Protein AF-A0A2V2UB34-F1 (afdb_monomer_lite)

pLDDT: mean 91.01, std 9.12, range [51.0, 98.31]

Foldseek 3Di:
DVVVVVVVVVVVVVVVVVVVVVVVVVVCVVCVVCVVVVVVCVVVVNDPVNVVVLQVQLVVQCVVVVHDSVVSSVVVVVVVVVVVVVVVVVVVVVVVVVVVVVVVVVVVVD

Radius of gyration: 30.09 Å; chains: 1; bounding box: 64×31×94 Å

Sequence (110 aa):
MAEFSNIKSLKRRAKALQENCEMLEERMSSDRQVVPLLQRIRAMGIGIDKLLPFSLAVNEKAKTCNLPISAAAYRVIEDIENYNRIGGLKKEICRLATEIYAINEMTSEK

Secondary structure (DSSP, 8-state):
-HHHHHHHHHHHHHHHHHHHHHHHHHHHHHHTTTHHHHHHHHHTT--HHHHHHHHHHHHHHHHHHT--HHHHHHHHHHHHHHHHHHHHHHHHHHHHHHHHHHHHHHHHT-

Structure (mmCIF, N/CA/C/O backbone):
data_AF-A0A2V2UB34-F1
#
_entry.id   AF-A0A2V2UB34-F1
#
loop_
_atom_site.group_PDB
_atom_site.id
_atom_site.type_symbol
_atom_site.label_atom_id
_atom_site.label_alt_id
_atom_site.label_comp_id
_atom_site.label_asym_id
_atom_site.label_entity_id
_atom_site.label_seq_id
_atom_site.pdbx_PDB_ins_code
_atom_site.Cartn_x
_atom_site.Cartn_y
_atom_site.Cartn_z
_atom_site.occupancy
_atom_site.B_iso_or_equiv
_atom_site.auth_seq_id
_atom_site.auth_comp_id
_atom_site.auth_asym_id
_atom_site.auth_atom_id
_atom_site.pdbx_PDB_model_num
ATOM 1 N N . MET A 1 1 ? 19.803 -1.198 -59.010 1.00 57.06 1 MET A N 1
ATOM 2 C CA . MET A 1 1 ? 19.629 0.018 -58.172 1.00 57.06 1 MET A CA 1
ATOM 3 C C . MET A 1 1 ? 18.562 -0.162 -57.082 1.00 57.06 1 MET A C 1
ATOM 5 O O . MET A 1 1 ? 18.858 0.140 -55.933 1.00 57.06 1 MET A O 1
ATOM 9 N N . ALA A 1 2 ? 17.367 -0.694 -57.386 1.00 61.62 2 ALA A N 1
ATOM 10 C CA . ALA A 1 2 ? 16.295 -0.896 -56.393 1.00 61.62 2 ALA A CA 1
ATOM 11 C C . ALA A 1 2 ? 16.632 -1.920 -55.280 1.00 61.62 2 ALA A C 1
ATOM 13 O O . ALA A 1 2 ? 16.382 -1.658 -54.106 1.00 61.62 2 ALA A O 1
ATOM 14 N N . GLU A 1 3 ? 17.282 -3.039 -55.616 1.00 63.81 3 GLU A N 1
ATOM 15 C CA . GLU A 1 3 ? 17.650 -4.083 -54.639 1.00 63.81 3 GLU A CA 1
ATOM 16 C C . GLU A 1 3 ? 18.674 -3.607 -53.596 1.00 63.81 3 GLU A C 1
ATOM 18 O O . GLU A 1 3 ? 18.527 -3.872 -52.404 1.00 63.81 3 GLU A O 1
ATOM 23 N N . PHE A 1 4 ? 19.664 -2.809 -54.008 1.00 64.31 4 PHE A N 1
ATOM 24 C CA . PHE A 1 4 ? 20.645 -2.206 -53.095 1.00 64.31 4 PHE A CA 1
ATOM 25 C C . PHE A 1 4 ? 20.009 -1.203 -52.118 1.00 64.31 4 PHE A C 1
ATOM 27 O O . PHE A 1 4 ? 20.427 -1.113 -50.960 1.00 64.31 4 PHE A O 1
ATOM 34 N N . SER A 1 5 ? 18.976 -0.473 -52.556 1.00 70.94 5 SER A N 1
ATOM 35 C CA . SER A 1 5 ? 18.195 0.418 -51.687 1.00 70.94 5 SER A CA 1
ATOM 36 C C . SER A 1 5 ? 17.422 -0.376 -50.626 1.00 70.94 5 SER A C 1
ATOM 38 O O . SER A 1 5 ? 17.470 -0.047 -49.436 1.00 70.94 5 SER A O 1
ATOM 40 N N . ASN A 1 6 ? 16.809 -1.496 -51.028 1.00 79.06 6 ASN A N 1
ATOM 41 C CA . ASN A 1 6 ? 16.105 -2.402 -50.120 1.00 79.06 6 ASN A CA 1
ATOM 42 C C . ASN A 1 6 ? 17.047 -3.015 -49.076 1.00 79.06 6 ASN A C 1
ATOM 44 O O . ASN A 1 6 ? 16.740 -2.964 -47.884 1.00 79.06 6 ASN A O 1
ATOM 48 N N . ILE A 1 7 ? 18.230 -3.486 -49.478 1.00 86.44 7 ILE A N 1
ATOM 49 C CA . ILE A 1 7 ? 19.240 -4.040 -48.559 1.00 86.44 7 ILE A CA 1
ATOM 50 C C . ILE A 1 7 ? 19.697 -2.993 -47.530 1.00 86.44 7 ILE A C 1
ATOM 52 O O . ILE A 1 7 ? 19.795 -3.282 -46.335 1.00 86.44 7 ILE A O 1
ATOM 56 N N . LYS A 1 8 ? 19.929 -1.744 -47.956 1.00 85.06 8 LYS A N 1
ATOM 57 C CA . LYS A 1 8 ? 20.327 -0.655 -47.049 1.00 85.06 8 LYS A CA 1
ATOM 58 C C . LYS A 1 8 ? 19.218 -0.305 -46.052 1.00 85.06 8 LYS A C 1
ATOM 60 O O . LYS A 1 8 ? 19.508 -0.049 -44.882 1.00 85.06 8 LYS A O 1
ATOM 65 N N . SER A 1 9 ? 17.960 -0.316 -46.494 1.00 87.69 9 SER A N 1
ATOM 66 C CA . SER A 1 9 ? 16.800 -0.078 -45.626 1.00 87.69 9 SER A CA 1
ATOM 67 C C . SER A 1 9 ? 16.608 -1.196 -44.592 1.00 87.69 9 SER A C 1
ATOM 69 O O . SER A 1 9 ? 16.393 -0.912 -43.413 1.00 87.69 9 SER A O 1
ATOM 71 N N . LEU A 1 10 ? 16.794 -2.457 -44.998 1.00 89.81 10 LEU A N 1
ATOM 72 C CA . LEU A 1 10 ? 16.739 -3.625 -44.120 1.00 89.81 10 LEU A CA 1
ATOM 73 C C . LEU A 1 10 ? 17.837 -3.577 -43.060 1.00 89.81 10 LEU A C 1
ATOM 75 O O . LEU A 1 10 ? 17.556 -3.769 -41.881 1.00 89.81 10 LEU A O 1
ATOM 79 N N . LYS A 1 11 ? 19.066 -3.221 -43.448 1.00 90.56 11 LYS A N 1
ATOM 80 C CA . LYS A 1 11 ? 20.190 -3.091 -42.512 1.00 90.56 11 LYS A CA 1
ATOM 81 C C . LYS A 1 11 ? 19.950 -2.005 -41.458 1.00 90.56 11 LYS A C 1
ATOM 83 O O . LYS A 1 11 ? 20.291 -2.191 -40.294 1.00 90.56 11 LYS A O 1
ATOM 88 N N . ARG A 1 12 ? 19.322 -0.886 -41.842 1.00 91.12 12 ARG A N 1
ATOM 89 C CA . ARG A 1 12 ? 18.918 0.169 -40.894 1.00 91.12 12 ARG A CA 1
ATOM 90 C C . ARG A 1 12 ? 17.835 -0.310 -39.930 1.00 91.12 12 ARG A C 1
ATOM 92 O O . ARG A 1 12 ? 17.956 -0.065 -38.736 1.00 91.12 12 ARG A O 1
ATOM 99 N N . ARG A 1 13 ? 16.813 -1.015 -40.430 1.00 91.94 13 ARG A N 1
ATOM 100 C CA . ARG A 1 13 ? 15.754 -1.598 -39.588 1.00 91.94 13 ARG A CA 1
ATOM 101 C C . ARG A 1 13 ? 16.308 -2.632 -38.611 1.00 91.94 13 ARG A C 1
ATOM 103 O O . ARG A 1 13 ? 15.915 -2.615 -37.454 1.00 91.94 13 ARG A O 1
ATOM 110 N N . ALA A 1 14 ? 17.235 -3.480 -39.055 1.00 92.62 14 ALA A N 1
ATOM 111 C CA . ALA A 1 14 ? 17.900 -4.455 -38.195 1.00 92.62 14 ALA A CA 1
ATOM 112 C C . ALA A 1 14 ? 18.694 -3.774 -37.069 1.00 92.62 14 ALA A C 1
ATOM 114 O O . ALA A 1 14 ? 18.555 -4.167 -35.918 1.00 92.62 14 ALA A O 1
ATOM 115 N N . LYS A 1 15 ? 19.448 -2.708 -37.378 1.00 94.50 15 LYS A N 1
ATOM 116 C CA . LYS A 1 15 ? 20.189 -1.939 -36.363 1.00 94.50 15 LYS A CA 1
ATOM 117 C C . LYS A 1 15 ? 19.257 -1.274 -35.346 1.00 94.50 15 LYS A C 1
ATOM 119 O O . LYS A 1 15 ? 19.482 -1.401 -34.154 1.00 94.50 15 LYS A O 1
ATOM 124 N N . ALA A 1 16 ? 18.187 -0.632 -35.813 1.00 93.81 16 ALA A N 1
ATOM 125 C CA . ALA A 1 16 ? 17.201 -0.010 -34.928 1.00 93.81 16 ALA A CA 1
ATOM 126 C C . ALA A 1 16 ? 16.488 -1.044 -34.041 1.00 93.81 16 ALA A C 1
ATOM 128 O O . ALA A 1 16 ? 16.209 -0.783 -32.875 1.00 93.81 16 ALA A O 1
ATOM 129 N N . LEU A 1 17 ? 16.196 -2.233 -34.581 1.00 94.62 17 LEU A N 1
ATOM 130 C CA . LEU A 1 17 ? 15.609 -3.315 -33.798 1.00 94.62 17 LEU A CA 1
ATOM 131 C C . LEU A 1 17 ? 16.588 -3.830 -32.739 1.00 94.62 17 LEU A C 1
ATOM 133 O O . LEU A 1 17 ? 16.175 -4.046 -31.608 1.00 94.62 17 LEU A O 1
ATOM 137 N N . GLN A 1 18 ? 17.865 -3.979 -33.089 1.00 95.56 18 GLN A N 1
ATOM 138 C CA . GLN A 1 18 ? 18.903 -4.384 -32.147 1.00 95.56 18 GLN A CA 1
ATOM 139 C C . GLN A 1 18 ? 19.045 -3.373 -30.999 1.00 95.56 18 GLN A C 1
ATOM 141 O O . GLN A 1 18 ? 18.980 -3.773 -29.843 1.00 95.56 18 GLN A O 1
ATOM 146 N N . GLU A 1 19 ? 19.133 -2.077 -31.308 1.00 95.00 19 GLU A N 1
ATOM 147 C CA . GLU A 1 19 ? 19.191 -1.003 -30.303 1.00 95.00 19 GLU A CA 1
ATOM 148 C C . GLU A 1 19 ? 17.958 -1.030 -29.378 1.00 95.00 19 GLU A C 1
ATOM 150 O O . GLU A 1 19 ? 18.072 -0.901 -28.160 1.00 95.00 19 GLU A O 1
ATOM 155 N N . ASN A 1 20 ? 16.765 -1.266 -29.935 1.00 93.44 20 ASN A N 1
ATOM 156 C CA . ASN A 1 20 ? 15.540 -1.409 -29.145 1.00 93.44 20 ASN A CA 1
ATOM 157 C C . ASN A 1 20 ? 15.560 -2.643 -28.234 1.00 93.44 20 ASN A C 1
ATOM 159 O O . ASN A 1 20 ? 15.086 -2.563 -27.101 1.00 93.44 20 ASN A O 1
ATOM 163 N N . CYS A 1 21 ? 16.082 -3.774 -28.715 1.00 93.31 21 CYS A N 1
ATOM 164 C CA . CYS A 1 21 ? 16.233 -4.985 -27.912 1.00 93.31 21 CYS A CA 1
ATOM 165 C C . CYS A 1 21 ? 17.218 -4.769 -26.760 1.00 93.31 21 CYS A C 1
ATOM 167 O O . CYS A 1 21 ? 16.895 -5.126 -25.634 1.00 93.31 21 CYS A O 1
ATOM 169 N N . GLU A 1 22 ? 18.360 -4.130 -27.020 1.00 93.50 22 GLU A N 1
ATOM 170 C CA . GLU A 1 22 ? 19.362 -3.805 -25.997 1.00 93.50 22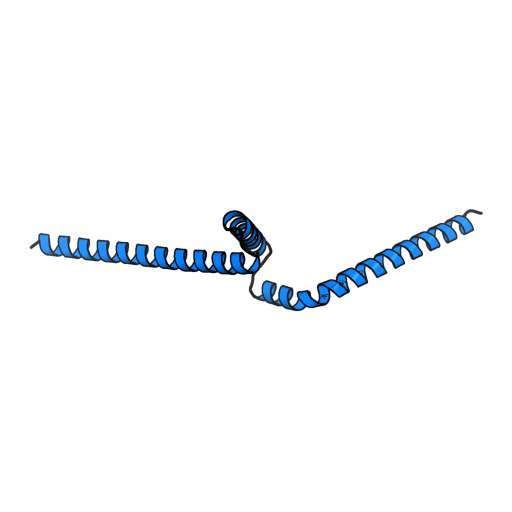 GLU A CA 1
ATOM 171 C C . GLU A 1 22 ? 18.762 -2.892 -24.907 1.00 93.50 22 GLU A C 1
ATOM 173 O O . GLU A 1 22 ? 18.877 -3.188 -23.718 1.00 93.50 22 GLU A O 1
ATOM 178 N N . MET A 1 23 ? 18.011 -1.849 -25.290 1.00 91.00 23 MET A N 1
ATOM 179 C CA . MET A 1 23 ? 17.294 -0.992 -24.330 1.00 91.00 23 MET A CA 1
ATOM 180 C C . MET A 1 23 ? 16.233 -1.748 -23.517 1.00 91.00 23 MET A C 1
ATOM 182 O O . MET A 1 23 ? 16.003 -1.445 -22.344 1.00 91.00 23 MET A O 1
ATOM 186 N N . LEU A 1 24 ? 15.524 -2.691 -24.142 1.00 87.19 24 LEU A N 1
ATOM 187 C CA . LEU A 1 24 ? 14.520 -3.507 -23.458 1.00 87.19 24 LEU A CA 1
ATOM 188 C C . LEU A 1 24 ? 15.173 -4.474 -22.471 1.00 87.19 24 LEU A C 1
ATOM 190 O O . LEU A 1 24 ? 14.687 -4.593 -21.349 1.00 87.19 24 LEU A O 1
ATOM 194 N N . GLU A 1 25 ? 16.270 -5.124 -22.853 1.00 88.44 25 GLU A N 1
ATOM 195 C CA . GLU A 1 25 ? 17.037 -5.998 -21.965 1.00 88.44 25 GLU A CA 1
ATOM 196 C C . GLU A 1 25 ? 17.577 -5.242 -20.754 1.00 88.44 25 GLU A C 1
ATOM 198 O O . GLU A 1 25 ? 17.473 -5.742 -19.634 1.00 88.44 25 GLU A O 1
ATOM 203 N N . GLU A 1 26 ? 18.081 -4.022 -20.944 1.00 87.62 26 GLU A N 1
ATOM 204 C CA . GLU A 1 26 ? 18.564 -3.184 -19.845 1.00 87.62 26 GLU A CA 1
ATOM 205 C C . GLU A 1 26 ? 17.447 -2.877 -18.833 1.00 87.62 26 GLU A C 1
ATOM 207 O O . GLU A 1 26 ? 17.617 -3.100 -17.631 1.00 87.62 26 GLU A O 1
ATOM 212 N N . ARG A 1 27 ? 16.263 -2.473 -19.317 1.00 82.88 27 ARG A N 1
ATOM 213 C CA . ARG A 1 27 ? 15.077 -2.232 -18.469 1.00 82.88 27 ARG A CA 1
ATOM 214 C C . ARG A 1 27 ? 14.585 -3.502 -17.779 1.00 82.88 27 ARG A C 1
ATOM 216 O O . ARG A 1 27 ? 14.237 -3.497 -16.603 1.00 82.88 27 ARG A O 1
ATOM 223 N N . MET A 1 28 ? 14.562 -4.623 -18.494 1.00 82.31 28 MET A N 1
ATOM 224 C CA . MET A 1 28 ? 14.176 -5.902 -17.900 1.00 82.31 28 MET A CA 1
ATOM 225 C C . MET A 1 28 ? 15.174 -6.353 -16.832 1.00 82.31 28 MET A C 1
ATOM 227 O O . MET A 1 28 ? 14.774 -6.972 -15.848 1.00 82.31 28 MET A O 1
ATOM 231 N N . SER A 1 29 ? 16.459 -6.042 -17.009 1.00 84.31 29 SER A N 1
ATOM 232 C CA . SER A 1 29 ? 17.512 -6.348 -16.044 1.00 84.31 29 SER A CA 1
ATOM 233 C C . SER A 1 29 ? 17.365 -5.522 -14.764 1.00 84.31 29 SER A C 1
ATOM 235 O O . SER A 1 29 ? 17.428 -6.097 -13.673 1.00 84.31 29 SER A O 1
ATOM 237 N N . SER A 1 30 ? 17.081 -4.214 -14.871 1.00 80.25 30 SER A N 1
ATOM 238 C CA . SER A 1 30 ? 16.843 -3.351 -13.701 1.00 80.25 30 SER A CA 1
ATOM 239 C C . SER A 1 30 ? 15.641 -3.814 -12.880 1.00 80.25 30 SER A C 1
ATOM 241 O O . SER A 1 30 ? 15.693 -3.844 -11.650 1.00 80.25 30 SER A O 1
ATOM 243 N N . ASP A 1 31 ? 14.586 -4.262 -13.557 1.00 81.94 31 ASP A N 1
ATOM 244 C CA . ASP A 1 31 ? 13.328 -4.627 -12.907 1.00 81.94 31 ASP A CA 1
ATOM 245 C C . ASP A 1 31 ? 13.310 -6.088 -12.437 1.00 81.94 31 ASP A C 1
ATOM 247 O O . ASP A 1 31 ? 12.458 -6.493 -11.641 1.00 81.94 31 ASP A O 1
ATOM 251 N N . ARG A 1 32 ? 14.283 -6.905 -12.863 1.00 84.62 32 ARG A N 1
ATOM 252 C CA . ARG A 1 32 ? 14.359 -8.336 -12.530 1.00 84.62 32 ARG A CA 1
ATOM 253 C C . ARG A 1 32 ? 14.359 -8.593 -11.026 1.00 84.62 32 ARG A C 1
ATOM 255 O O . ARG A 1 32 ? 13.844 -9.616 -10.581 1.00 84.62 32 ARG A O 1
ATOM 262 N N . GLN A 1 33 ? 14.907 -7.661 -10.248 1.00 84.81 33 GLN A N 1
ATOM 263 C CA . GLN A 1 33 ? 14.973 -7.755 -8.790 1.00 84.81 33 GLN A CA 1
ATOM 264 C C . GLN A 1 33 ? 13.600 -7.596 -8.122 1.00 84.81 33 GLN A C 1
ATOM 266 O O . GLN A 1 33 ? 13.363 -8.182 -7.067 1.00 84.81 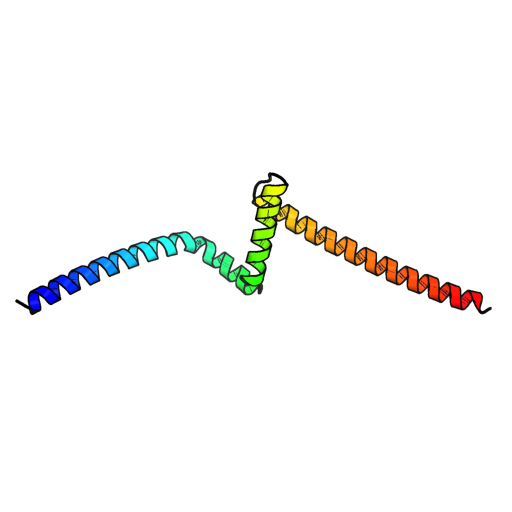33 GLN A O 1
ATOM 271 N N . VAL A 1 34 ? 12.676 -6.849 -8.736 1.00 86.56 34 VAL A N 1
ATOM 272 C CA . VAL A 1 34 ? 11.335 -6.607 -8.177 1.00 86.56 34 VAL A CA 1
ATOM 273 C C . VAL A 1 34 ? 10.291 -7.599 -8.686 1.00 86.56 34 VAL A C 1
ATOM 275 O O . VAL A 1 34 ? 9.252 -7.768 -8.047 1.00 86.56 34 VAL A O 1
ATOM 278 N N . VAL A 1 35 ? 10.565 -8.318 -9.782 1.00 88.19 35 VAL A N 1
ATOM 279 C CA . VAL A 1 35 ? 9.646 -9.323 -10.351 1.00 88.19 35 VAL A CA 1
ATOM 280 C C . VAL A 1 35 ? 9.185 -10.367 -9.321 1.00 88.19 35 VAL A C 1
ATOM 282 O O . VAL A 1 35 ? 7.972 -10.573 -9.226 1.00 88.19 35 VAL A O 1
ATOM 285 N N . PRO A 1 36 ? 10.058 -10.995 -8.503 1.00 91.31 36 PRO A N 1
ATOM 286 C CA . PRO A 1 36 ? 9.609 -11.970 -7.504 1.00 91.31 36 PRO A CA 1
ATOM 287 C C . PRO A 1 36 ? 8.661 -11.362 -6.463 1.00 91.31 36 PRO A C 1
ATOM 289 O O . PRO A 1 36 ? 7.676 -11.987 -6.063 1.00 91.31 36 PRO A O 1
ATOM 292 N N . LEU A 1 37 ? 8.918 -10.116 -6.050 1.00 89.75 37 LEU A N 1
ATOM 293 C CA . LEU A 1 37 ? 8.052 -9.397 -5.119 1.00 89.75 37 LEU A CA 1
ATOM 294 C C . LEU A 1 37 ? 6.684 -9.113 -5.750 1.00 89.75 37 LEU A C 1
ATOM 296 O O . LEU A 1 37 ? 5.658 -9.380 -5.127 1.00 89.75 37 LEU A O 1
ATOM 300 N N . LEU A 1 38 ? 6.652 -8.639 -6.997 1.00 89.62 38 LEU A N 1
ATOM 301 C CA . LEU A 1 38 ? 5.409 -8.379 -7.728 1.00 89.62 38 LEU A CA 1
ATOM 302 C C . LEU A 1 38 ? 4.591 -9.657 -7.954 1.00 89.62 38 LEU A C 1
ATOM 304 O O . LEU A 1 38 ? 3.369 -9.639 -7.808 1.00 89.62 38 LEU A O 1
ATOM 308 N N . GLN A 1 39 ? 5.248 -10.782 -8.247 1.00 91.25 39 GLN A N 1
ATOM 309 C CA . GLN A 1 39 ? 4.590 -12.088 -8.344 1.00 91.25 39 GLN A CA 1
ATOM 310 C C . GLN A 1 39 ? 3.950 -12.493 -7.014 1.00 91.25 39 GLN A C 1
ATOM 312 O O . GLN A 1 39 ? 2.803 -12.940 -7.000 1.00 91.25 39 GLN A O 1
ATOM 317 N N . ARG A 1 40 ? 4.646 -12.278 -5.892 1.00 94.06 40 ARG A N 1
ATOM 318 C CA . ARG A 1 40 ? 4.102 -12.542 -4.554 1.00 94.06 40 ARG A CA 1
ATOM 319 C C . ARG A 1 40 ? 2.915 -11.634 -4.230 1.00 94.06 40 ARG A C 1
ATOM 321 O O . ARG A 1 40 ? 1.904 -12.124 -3.740 1.00 94.06 40 ARG A O 1
ATOM 328 N N . ILE A 1 41 ? 3.003 -10.340 -4.544 1.00 93.19 41 ILE A N 1
ATOM 329 C CA . ILE A 1 41 ? 1.903 -9.373 -4.384 1.00 93.19 41 ILE A CA 1
ATOM 330 C C . ILE A 1 41 ? 0.677 -9.813 -5.190 1.00 93.19 41 ILE A C 1
ATOM 332 O O . ILE A 1 41 ? -0.427 -9.895 -4.650 1.00 93.19 41 ILE A O 1
ATOM 336 N N . ARG A 1 42 ? 0.880 -10.211 -6.448 1.00 92.19 42 ARG A N 1
ATOM 337 C CA . ARG A 1 42 ? -0.188 -10.741 -7.300 1.00 92.19 42 ARG A CA 1
ATOM 338 C C . ARG A 1 42 ? -0.800 -12.026 -6.734 1.00 92.19 42 ARG A C 1
ATOM 340 O O . ARG A 1 42 ? -2.019 -12.162 -6.752 1.00 92.19 42 ARG A O 1
ATOM 347 N N . ALA A 1 43 ? 0.014 -12.948 -6.216 1.00 96.00 43 ALA A N 1
ATOM 348 C CA . ALA A 1 43 ? -0.456 -14.193 -5.603 1.00 96.00 43 ALA A CA 1
ATOM 349 C C . ALA A 1 43 ? -1.302 -13.958 -4.337 1.00 96.00 43 ALA A C 1
ATOM 351 O O . ALA A 1 43 ? -2.193 -14.748 -4.044 1.00 96.00 43 ALA A O 1
ATOM 352 N N . MET A 1 44 ? -1.089 -12.843 -3.629 1.00 94.56 44 MET A N 1
ATOM 353 C CA . MET A 1 44 ? -1.943 -12.401 -2.515 1.00 94.56 44 MET A CA 1
ATOM 354 C C . MET A 1 44 ? -3.279 -11.789 -2.981 1.00 94.56 44 MET A C 1
ATOM 356 O O . MET A 1 44 ? -4.047 -11.282 -2.166 1.00 94.56 44 MET A O 1
ATOM 360 N N . GLY A 1 45 ? -3.565 -11.785 -4.288 1.00 93.81 45 GLY A N 1
ATOM 361 C CA . GLY A 1 45 ? -4.758 -11.146 -4.845 1.00 93.81 45 GLY A CA 1
ATOM 362 C C . GLY A 1 45 ? -4.723 -9.620 -4.725 1.00 93.81 45 GLY A C 1
ATOM 363 O O . GLY A 1 45 ? -5.774 -8.974 -4.651 1.00 93.81 45 GLY A O 1
ATOM 364 N N . ILE A 1 46 ? -3.523 -9.035 -4.649 1.00 93.62 46 ILE A N 1
ATOM 365 C CA . ILE A 1 46 ? -3.323 -7.589 -4.621 1.00 93.62 46 ILE A CA 1
ATOM 366 C C . ILE A 1 46 ? -3.021 -7.132 -6.048 1.00 93.62 46 ILE A C 1
ATOM 368 O O . ILE A 1 46 ? -1.940 -7.378 -6.582 1.00 93.62 46 ILE A O 1
ATOM 372 N N . GLY A 1 47 ? -4.013 -6.501 -6.673 1.00 92.62 47 GLY A N 1
ATOM 373 C CA . GLY A 1 47 ? -3.897 -5.912 -7.999 1.00 92.62 47 GLY A CA 1
ATOM 374 C C . GLY A 1 47 ? -3.643 -4.407 -7.957 1.00 92.62 47 GLY A C 1
ATOM 375 O O . GLY A 1 47 ? -3.500 -3.787 -6.897 1.00 92.62 47 GLY A O 1
ATOM 376 N N . ILE A 1 48 ? -3.601 -3.810 -9.149 1.00 91.62 48 ILE A N 1
ATOM 377 C CA . ILE A 1 48 ? -3.422 -2.364 -9.324 1.00 91.62 48 ILE A CA 1
ATOM 378 C C . ILE A 1 48 ? -4.560 -1.559 -8.682 1.00 91.62 48 ILE A C 1
ATOM 380 O O . ILE A 1 48 ? -4.333 -0.462 -8.185 1.00 91.62 48 ILE A O 1
ATOM 384 N N . ASP A 1 49 ? -5.756 -2.143 -8.624 1.00 93.62 49 ASP A N 1
ATOM 385 C CA . ASP A 1 49 ? -6.956 -1.616 -7.978 1.00 93.62 49 ASP A CA 1
ATOM 386 C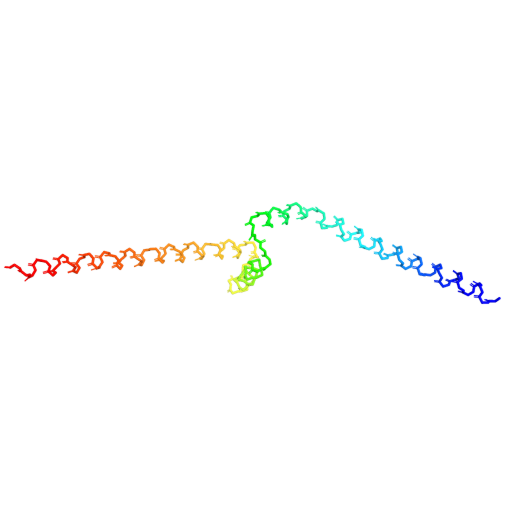 C . ASP A 1 49 ? -6.756 -1.337 -6.483 1.00 93.62 49 ASP A C 1
ATOM 388 O O . ASP A 1 49 ? -7.364 -0.415 -5.951 1.00 93.62 49 ASP A O 1
ATOM 392 N N . LYS A 1 50 ? -5.867 -2.083 -5.814 1.00 91.88 50 LYS A N 1
ATOM 393 C CA . LYS A 1 50 ? -5.519 -1.877 -4.398 1.00 91.88 50 LYS A CA 1
ATOM 394 C C . LYS A 1 50 ? -4.234 -1.073 -4.229 1.00 91.88 50 LYS A C 1
ATOM 396 O O . LYS A 1 50 ? -4.150 -0.221 -3.346 1.00 91.88 50 LYS A O 1
ATOM 401 N N . LEU A 1 51 ? -3.235 -1.323 -5.079 1.00 92.31 51 LEU A N 1
ATOM 402 C CA . LEU A 1 51 ? -1.939 -0.642 -4.998 1.00 92.31 51 LEU A CA 1
ATOM 403 C C . LEU A 1 51 ? -2.046 0.848 -5.322 1.00 92.31 51 LEU A C 1
ATOM 405 O O . LEU A 1 51 ? -1.399 1.656 -4.658 1.00 92.31 51 LEU A O 1
ATOM 409 N N . LEU A 1 52 ? -2.862 1.223 -6.312 1.00 95.19 52 LEU A N 1
ATOM 410 C CA . LEU A 1 52 ? -2.992 2.616 -6.725 1.00 95.19 52 LEU A CA 1
ATOM 411 C C . LEU A 1 52 ? -3.609 3.486 -5.612 1.00 95.19 52 LEU A C 1
ATOM 413 O O . LEU A 1 52 ? -2.942 4.445 -5.214 1.00 95.19 52 LEU A O 1
ATOM 417 N N . PRO A 1 53 ? -4.778 3.156 -5.023 1.00 95.56 53 PRO A N 1
ATOM 418 C CA . PRO A 1 53 ? -5.318 3.920 -3.897 1.00 95.56 53 PRO A CA 1
ATOM 419 C C . PRO A 1 53 ? -4.371 3.974 -2.698 1.00 95.56 53 PRO A C 1
ATOM 421 O O . PRO A 1 53 ? -4.198 5.038 -2.109 1.00 95.56 53 PRO A O 1
ATOM 424 N N . PHE A 1 54 ? -3.703 2.860 -2.373 1.00 95.00 54 PHE A N 1
ATOM 425 C CA . PHE A 1 54 ? -2.712 2.844 -1.299 1.00 95.00 54 PHE A CA 1
ATOM 426 C C . PHE A 1 54 ? -1.564 3.821 -1.585 1.00 95.00 54 PHE A C 1
ATOM 428 O O . PHE A 1 54 ? -1.233 4.645 -0.739 1.00 95.00 54 PHE A O 1
ATOM 435 N N . SER A 1 55 ? -1.001 3.802 -2.797 1.00 96.69 55 SER A N 1
ATOM 436 C CA . SER A 1 55 ? 0.073 4.725 -3.181 1.00 96.69 55 SER A CA 1
ATOM 437 C C . SER A 1 55 ? -0.355 6.196 -3.114 1.00 96.69 55 SER A C 1
ATOM 439 O O . SER A 1 55 ? 0.439 7.042 -2.704 1.00 96.69 55 SER A O 1
ATOM 441 N N . LEU A 1 56 ? -1.606 6.514 -3.466 1.00 97.81 56 LEU A N 1
ATOM 442 C CA . LEU A 1 56 ? -2.148 7.868 -3.356 1.00 97.81 56 LEU A CA 1
ATOM 443 C C . LEU A 1 56 ? -2.255 8.294 -1.891 1.00 97.81 56 LEU A C 1
ATOM 445 O O . LEU A 1 56 ? -1.734 9.350 -1.541 1.00 97.81 56 LEU A O 1
ATOM 449 N N . ALA A 1 57 ? -2.822 7.442 -1.033 1.00 97.50 57 ALA A N 1
ATOM 450 C CA . ALA A 1 57 ? -2.937 7.702 0.400 1.00 97.50 57 ALA A CA 1
ATOM 451 C C . ALA A 1 57 ? -1.566 7.917 1.059 1.00 97.50 57 ALA A C 1
ATOM 453 O O . ALA A 1 57 ? -1.388 8.856 1.831 1.00 97.50 57 ALA A O 1
ATOM 454 N N . VAL A 1 58 ? -0.567 7.094 0.718 1.00 98.31 58 VAL A N 1
ATOM 455 C CA . VAL A 1 58 ? 0.804 7.247 1.230 1.00 98.31 58 VAL A CA 1
ATOM 456 C C . VAL A 1 58 ? 1.429 8.562 0.774 1.00 98.31 58 VAL A C 1
ATOM 458 O O . VAL A 1 58 ? 2.008 9.274 1.592 1.00 98.31 58 VAL A O 1
ATOM 461 N N . ASN A 1 59 ? 1.307 8.909 -0.509 1.00 98.06 59 ASN A N 1
ATOM 462 C CA . ASN A 1 59 ? 1.853 10.160 -1.036 1.00 98.06 59 ASN A CA 1
ATOM 463 C C . ASN A 1 59 ? 1.178 11.388 -0.419 1.00 98.06 59 ASN A C 1
ATOM 465 O O . ASN A 1 59 ? 1.849 12.370 -0.104 1.00 98.06 59 ASN A O 1
ATOM 469 N N . GLU A 1 60 ? -0.138 11.345 -0.241 1.00 97.88 60 GLU A N 1
ATOM 470 C CA . GLU A 1 60 ? -0.886 12.409 0.417 1.00 97.88 60 GLU A CA 1
ATOM 471 C C . GLU A 1 60 ? -0.471 12.540 1.884 1.00 97.88 60 GLU A C 1
ATOM 473 O O . GLU A 1 60 ? -0.113 13.631 2.320 1.00 97.88 60 GLU A O 1
ATOM 478 N N . LYS A 1 61 ? -0.399 11.430 2.628 1.00 97.81 61 LYS A N 1
ATOM 479 C CA . LYS A 1 61 ? 0.049 11.423 4.027 1.00 97.81 61 LYS A CA 1
ATOM 480 C C . LYS A 1 61 ? 1.479 11.944 4.169 1.00 97.81 61 LYS A C 1
ATOM 482 O O . LYS A 1 61 ? 1.753 12.732 5.070 1.00 97.81 61 LYS A O 1
ATOM 487 N N . ALA A 1 62 ? 2.379 11.552 3.267 1.00 98.31 62 ALA A N 1
ATOM 488 C CA . ALA A 1 62 ? 3.755 12.038 3.238 1.00 98.31 62 ALA A CA 1
ATOM 489 C C . ALA A 1 62 ? 3.814 13.557 3.055 1.00 98.31 62 ALA A C 1
ATOM 491 O O . ALA A 1 62 ? 4.534 14.229 3.789 1.00 98.31 62 ALA A O 1
ATOM 492 N N . LYS A 1 63 ? 3.016 14.104 2.130 1.00 98.00 63 LYS A N 1
ATOM 493 C CA . LYS A 1 63 ? 2.923 15.551 1.898 1.00 98.00 63 LYS A CA 1
ATOM 494 C C . LYS A 1 63 ? 2.323 16.280 3.097 1.00 98.00 63 LYS A C 1
ATOM 496 O O . LYS A 1 63 ? 2.925 17.221 3.599 1.00 98.00 63 LYS A O 1
ATOM 501 N N . THR A 1 64 ? 1.169 15.829 3.576 1.00 97.88 64 THR A N 1
ATOM 502 C CA . THR A 1 64 ? 0.413 16.494 4.646 1.00 97.88 64 THR A CA 1
ATOM 503 C C . THR A 1 64 ? 1.157 16.475 5.977 1.00 97.88 64 THR A C 1
ATOM 505 O O . THR A 1 64 ? 1.112 17.448 6.724 1.00 97.88 64 THR A O 1
ATOM 508 N N . CYS A 1 65 ? 1.865 15.386 6.280 1.00 96.06 65 CYS A N 1
ATOM 509 C CA . CYS A 1 65 ? 2.605 15.238 7.532 1.00 96.06 65 CYS A CA 1
ATOM 510 C C . CYS A 1 65 ? 4.101 15.562 7.399 1.00 96.06 65 CYS A C 1
ATOM 512 O O . CYS A 1 65 ? 4.824 15.429 8.384 1.00 96.06 65 CYS A O 1
ATOM 514 N N . ASN A 1 66 ? 4.567 15.960 6.209 1.00 96.88 66 ASN A N 1
ATOM 515 C CA . ASN A 1 66 ? 5.981 16.165 5.887 1.00 96.88 66 ASN A CA 1
ATOM 516 C C . ASN A 1 66 ? 6.869 14.980 6.327 1.00 96.88 66 ASN A C 1
ATOM 518 O O . ASN A 1 66 ? 7.858 15.140 7.044 1.00 96.88 66 ASN A O 1
ATOM 522 N N . LEU A 1 67 ? 6.469 13.767 5.938 1.00 96.50 67 LEU A N 1
ATOM 523 C CA . LEU A 1 67 ? 7.133 12.519 6.315 1.00 96.50 67 LEU A CA 1
ATOM 524 C C . LEU A 1 67 ? 7.828 11.870 5.114 1.00 96.50 67 LEU A C 1
ATOM 526 O O . LEU A 1 67 ? 7.325 11.955 3.991 1.00 96.50 67 LEU A O 1
ATOM 530 N N . PRO A 1 68 ? 8.920 11.117 5.342 1.00 97.88 68 PRO A N 1
ATOM 531 C CA . PRO A 1 68 ? 9.419 10.175 4.349 1.00 97.88 68 PRO A CA 1
ATOM 532 C C . PRO A 1 68 ? 8.314 9.203 3.912 1.00 97.88 68 PRO A C 1
ATOM 534 O O . PRO A 1 68 ? 7.518 8.756 4.739 1.00 97.88 68 PRO A O 1
ATOM 537 N N . ILE A 1 69 ? 8.304 8.818 2.632 1.00 97.25 69 ILE A N 1
ATOM 538 C CA . ILE A 1 69 ? 7.298 7.906 2.050 1.00 97.25 69 ILE A CA 1
ATOM 539 C C . ILE A 1 69 ? 7.167 6.605 2.850 1.00 97.25 69 ILE A C 1
ATOM 541 O O . ILE A 1 69 ? 6.058 6.135 3.090 1.00 97.25 69 ILE A O 1
ATOM 545 N N . SER A 1 70 ? 8.286 6.044 3.312 1.00 95.06 70 SER A N 1
ATOM 546 C CA . SER A 1 70 ? 8.288 4.834 4.137 1.00 95.06 70 SER A CA 1
ATOM 547 C C . SER A 1 70 ? 7.557 5.036 5.467 1.00 95.06 70 SER A C 1
ATOM 549 O O . SER A 1 70 ? 6.719 4.217 5.832 1.00 95.06 70 SER A O 1
ATOM 551 N N . ALA A 1 71 ? 7.813 6.143 6.168 1.00 97.25 71 ALA A N 1
ATOM 552 C CA . ALA A 1 71 ? 7.127 6.477 7.415 1.00 97.25 71 ALA A CA 1
ATOM 553 C C . ALA A 1 71 ? 5.635 6.764 7.181 1.00 97.25 71 ALA A C 1
ATOM 555 O O . ALA A 1 71 ? 4.791 6.313 7.953 1.00 97.25 71 ALA A O 1
ATOM 556 N N . ALA A 1 72 ? 5.298 7.458 6.093 1.00 98.00 72 ALA A N 1
ATOM 557 C CA . ALA A 1 72 ? 3.916 7.705 5.700 1.00 98.00 72 ALA A CA 1
ATOM 558 C C . ALA A 1 72 ? 3.153 6.404 5.400 1.00 98.00 72 ALA A C 1
ATOM 560 O O . ALA A 1 72 ? 1.999 6.278 5.800 1.00 98.00 72 ALA A O 1
ATOM 561 N N . ALA A 1 73 ? 3.800 5.416 4.772 1.00 97.25 73 ALA A N 1
ATOM 562 C CA . ALA A 1 73 ? 3.202 4.107 4.514 1.00 97.25 73 ALA A CA 1
ATOM 563 C C . ALA A 1 73 ? 2.811 3.379 5.805 1.00 97.25 73 ALA A C 1
ATOM 565 O O . ALA A 1 73 ? 1.683 2.901 5.914 1.00 97.25 73 ALA A O 1
ATOM 566 N N . TYR A 1 74 ? 3.696 3.364 6.807 1.00 96.62 74 TYR A N 1
ATOM 567 C CA . TYR A 1 74 ? 3.370 2.802 8.121 1.00 96.62 74 TYR A CA 1
ATOM 568 C C . TYR A 1 74 ? 2.2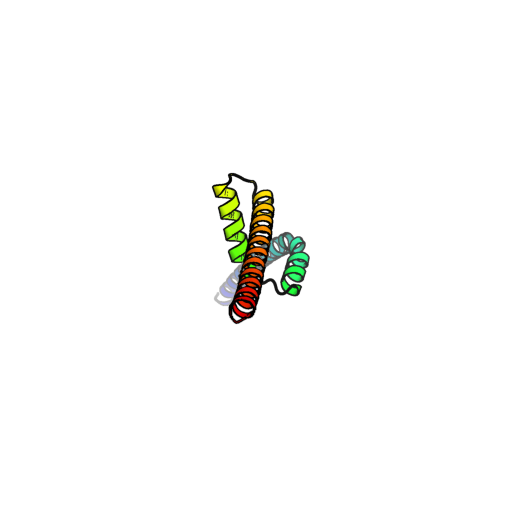29 3.556 8.807 1.00 96.62 74 TYR A C 1
ATOM 570 O O . TYR A 1 74 ? 1.331 2.925 9.357 1.00 96.62 74 TYR A O 1
ATOM 578 N N . ARG A 1 75 ? 2.215 4.893 8.728 1.00 96.69 75 ARG A N 1
ATOM 579 C CA . ARG A 1 75 ? 1.130 5.704 9.300 1.00 96.69 75 ARG A CA 1
ATOM 580 C C . ARG A 1 75 ? -0.222 5.425 8.651 1.00 96.69 75 ARG A C 1
ATOM 582 O O . ARG A 1 75 ? -1.214 5.352 9.358 1.00 96.69 75 ARG A O 1
ATOM 589 N N . VAL A 1 76 ? -0.273 5.232 7.333 1.00 97.25 76 VAL A N 1
ATOM 590 C CA . VAL A 1 76 ? -1.522 4.860 6.644 1.00 97.25 76 VAL A CA 1
ATOM 591 C C . VAL A 1 76 ? -2.036 3.504 7.133 1.00 97.25 76 VAL A C 1
ATOM 593 O O . VAL A 1 76 ? -3.236 3.345 7.338 1.00 97.25 76 VAL A O 1
ATOM 596 N N . ILE A 1 77 ? -1.147 2.532 7.350 1.00 95.88 77 ILE A N 1
ATOM 597 C CA . ILE A 1 77 ? -1.529 1.222 7.899 1.00 95.88 77 ILE A CA 1
ATOM 598 C C . ILE A 1 77 ? -2.085 1.379 9.322 1.00 95.88 77 ILE A C 1
ATOM 600 O O . ILE A 1 77 ? -3.168 0.876 9.610 1.00 95.88 77 ILE A O 1
ATOM 604 N N . GLU A 1 78 ? -1.396 2.136 10.177 1.00 95.75 78 GLU A N 1
ATOM 605 C CA . GLU A 1 78 ? -1.833 2.436 11.547 1.00 95.75 78 GLU A CA 1
ATOM 606 C C . GLU A 1 78 ? -3.204 3.139 11.574 1.00 95.75 78 GLU A C 1
ATOM 608 O O . GLU A 1 78 ? -4.077 2.780 12.365 1.00 95.75 78 GLU A O 1
ATOM 613 N N . ASP A 1 79 ? -3.436 4.102 10.678 1.00 95.31 79 ASP A N 1
ATOM 614 C CA . ASP A 1 79 ? -4.728 4.783 10.545 1.00 95.31 79 ASP A CA 1
ATOM 615 C C . ASP A 1 79 ? -5.859 3.794 10.205 1.00 95.31 79 ASP A C 1
ATOM 617 O O . ASP A 1 79 ? -6.946 3.872 10.783 1.00 95.31 79 ASP A O 1
ATOM 621 N N . ILE A 1 80 ? -5.610 2.838 9.300 1.00 94.12 80 ILE A N 1
ATOM 622 C CA . ILE A 1 80 ? -6.579 1.796 8.919 1.00 94.12 80 ILE A CA 1
ATOM 623 C C . ILE A 1 80 ? -6.879 0.870 10.104 1.00 94.12 80 ILE A C 1
ATOM 625 O O . ILE A 1 80 ? -8.044 0.565 10.375 1.00 94.12 80 ILE A O 1
ATOM 629 N N . GLU A 1 81 ? -5.852 0.425 10.827 1.00 95.06 81 GLU A N 1
ATOM 630 C CA . GLU A 1 81 ? -6.013 -0.429 12.009 1.00 95.06 81 GLU A CA 1
ATOM 631 C C . GLU A 1 81 ? -6.824 0.273 13.102 1.00 95.06 81 GLU A C 1
ATOM 633 O O . GLU A 1 81 ? -7.783 -0.294 13.640 1.00 95.06 81 GLU A O 1
ATOM 638 N N . ASN A 1 82 ? -6.500 1.537 13.375 1.00 94.75 82 ASN A N 1
ATOM 639 C CA . ASN A 1 82 ? -7.217 2.360 14.341 1.00 94.75 82 ASN A CA 1
ATOM 640 C C . ASN A 1 82 ? -8.677 2.568 13.934 1.00 94.75 82 ASN A C 1
ATOM 642 O O . ASN A 1 82 ? -9.576 2.418 14.766 1.00 94.75 82 ASN A O 1
ATOM 646 N N . TYR A 1 83 ? -8.934 2.851 12.655 1.00 93.06 83 TYR A N 1
ATOM 647 C CA . TYR A 1 83 ? -10.292 2.993 12.138 1.00 93.06 83 TYR A CA 1
ATOM 648 C C . TYR A 1 83 ? -11.112 1.712 12.340 1.00 93.06 83 TYR A C 1
ATOM 650 O O . TYR A 1 83 ? -12.230 1.760 12.860 1.00 93.06 83 TYR A O 1
ATOM 658 N N . ASN A 1 84 ? -10.539 0.555 12.000 1.00 93.38 84 ASN A N 1
ATOM 659 C CA . ASN A 1 84 ? -11.194 -0.741 12.172 1.00 93.38 84 ASN A CA 1
ATOM 660 C C . ASN A 1 84 ? -11.499 -1.037 13.645 1.00 93.38 84 ASN A C 1
ATOM 662 O O . ASN A 1 84 ? -12.599 -1.494 13.969 1.00 93.38 84 ASN A O 1
ATOM 666 N N . ARG A 1 85 ? -10.562 -0.726 14.547 1.00 95.12 85 ARG A N 1
ATOM 667 C CA . ARG A 1 85 ? -10.750 -0.881 15.994 1.00 95.12 85 ARG A CA 1
ATOM 668 C C . ARG A 1 85 ? -11.891 -0.010 16.514 1.00 95.12 85 ARG A C 1
ATOM 670 O O . ARG A 1 85 ? -12.772 -0.515 17.207 1.00 95.12 85 ARG A O 1
ATOM 677 N N . ILE A 1 86 ? -11.906 1.276 16.161 1.00 94.50 86 ILE A N 1
ATOM 678 C CA . ILE A 1 86 ? -12.968 2.210 16.568 1.00 94.50 86 ILE A CA 1
ATOM 679 C C . ILE A 1 86 ? -14.324 1.749 16.023 1.00 94.50 86 ILE A C 1
ATOM 681 O O . ILE A 1 86 ? -15.317 1.738 16.752 1.00 94.50 86 ILE A O 1
ATOM 685 N N . GLY A 1 87 ? -14.371 1.314 14.761 1.00 93.00 87 GLY A N 1
ATOM 686 C CA . GLY A 1 87 ? -15.578 0.759 14.153 1.00 93.00 87 GLY A CA 1
ATOM 687 C C . GLY A 1 87 ? -16.099 -0.480 14.888 1.00 93.00 87 GLY A C 1
ATOM 688 O O . GLY A 1 87 ? -17.305 -0.601 15.102 1.00 93.00 87 GLY A O 1
ATOM 689 N N . GLY A 1 88 ? -15.203 -1.375 15.317 1.00 93.75 88 GLY A N 1
ATOM 690 C CA . GLY A 1 88 ? -15.540 -2.539 16.141 1.00 93.75 88 GLY A CA 1
ATOM 691 C C . GLY A 1 88 ? -16.145 -2.150 17.490 1.00 93.75 88 GLY A C 1
ATOM 692 O O . GLY A 1 88 ? -17.238 -2.604 17.823 1.00 93.75 88 GLY A O 1
ATOM 693 N N . LEU A 1 89 ? -15.495 -1.233 18.212 1.00 95.56 89 LEU A N 1
ATOM 694 C CA . LEU A 1 89 ? -15.990 -0.727 19.498 1.00 95.56 89 LEU A CA 1
ATOM 695 C C . LEU A 1 89 ? -17.368 -0.067 19.365 1.00 95.56 89 LEU A C 1
ATOM 697 O O . LEU A 1 89 ? -18.252 -0.298 20.184 1.00 95.56 89 LEU A O 1
ATOM 701 N N . LYS A 1 90 ? -17.593 0.711 18.299 1.00 94.56 90 LYS A N 1
ATOM 702 C CA . LYS A 1 90 ? -18.898 1.334 18.039 1.00 94.56 90 LYS A CA 1
ATOM 703 C C . LYS A 1 90 ? -20.005 0.291 17.868 1.00 94.56 90 LYS A C 1
ATOM 705 O O . LYS A 1 90 ? -21.096 0.475 18.401 1.00 94.56 90 LYS A O 1
ATOM 710 N N . LYS A 1 91 ? -19.732 -0.808 17.155 1.00 95.06 91 LYS A N 1
ATOM 711 C CA . LYS A 1 91 ? -20.692 -1.915 17.001 1.00 95.06 91 LYS A CA 1
ATOM 712 C C . LYS A 1 91 ? -21.013 -2.571 18.341 1.00 95.06 91 LYS A C 1
ATOM 714 O O . LYS A 1 91 ? -22.174 -2.875 18.599 1.00 95.06 91 LYS A O 1
ATOM 719 N N . GLU A 1 92 ? -20.008 -2.760 19.189 1.00 96.69 92 GLU A N 1
ATOM 720 C CA . GLU A 1 92 ? -20.190 -3.351 20.514 1.00 96.69 92 GLU A CA 1
ATOM 721 C C . GLU A 1 92 ? -21.018 -2.454 21.440 1.00 96.69 92 GLU A C 1
ATOM 723 O O . GLU A 1 92 ? -21.952 -2.940 22.072 1.00 96.69 92 GLU A O 1
ATOM 728 N N . ILE A 1 93 ? -20.761 -1.143 21.441 1.00 96.81 93 ILE A N 1
ATOM 729 C CA . ILE A 1 93 ? -21.579 -0.167 22.175 1.00 96.81 93 ILE A CA 1
ATOM 730 C C . ILE A 1 93 ? -23.037 -0.229 21.715 1.00 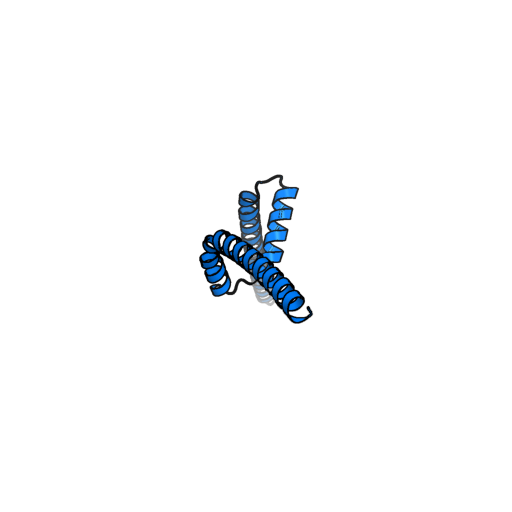96.81 93 ILE A C 1
ATOM 732 O O . ILE A 1 93 ? -23.935 -0.290 22.551 1.00 96.81 93 ILE A O 1
ATOM 736 N N . CYS A 1 94 ? -23.287 -0.242 20.401 1.00 96.00 94 CYS A N 1
ATOM 737 C CA . CYS A 1 94 ? -24.648 -0.353 19.875 1.00 96.00 94 CYS A CA 1
ATOM 738 C C . CYS A 1 94 ? -25.332 -1.647 20.333 1.00 96.00 94 CYS A C 1
ATOM 740 O O . CYS A 1 94 ? -26.478 -1.597 20.766 1.00 96.00 94 CYS A O 1
ATOM 742 N N . ARG A 1 95 ? -24.624 -2.784 20.294 1.00 97.88 95 ARG A N 1
ATOM 743 C CA . ARG A 1 95 ? -25.144 -4.072 20.774 1.00 97.88 95 ARG A CA 1
ATOM 744 C C . ARG A 1 95 ? -25.529 -4.007 22.253 1.00 97.88 95 ARG A C 1
ATOM 746 O O . ARG A 1 95 ? -26.655 -4.351 22.595 1.00 97.88 95 ARG A O 1
ATOM 753 N N . LEU A 1 96 ? -24.625 -3.527 23.107 1.00 97.75 96 LEU A N 1
ATOM 754 C CA . LEU A 1 96 ? -24.870 -3.410 24.548 1.00 97.75 96 LEU A CA 1
ATOM 755 C C . LEU A 1 96 ? -26.031 -2.455 24.853 1.00 97.75 96 LEU A C 1
ATOM 757 O O . LEU A 1 96 ? -26.845 -2.741 25.725 1.00 97.75 96 LEU A O 1
ATOM 761 N N . ALA A 1 97 ? -26.151 -1.347 24.118 1.00 97.19 97 ALA A N 1
ATOM 762 C CA . ALA A 1 97 ? -27.270 -0.421 24.269 1.00 97.19 97 ALA A CA 1
ATOM 763 C C . ALA A 1 97 ? -28.618 -1.088 23.938 1.00 97.19 97 ALA A C 1
ATOM 765 O O . ALA A 1 97 ? -29.590 -0.890 24.666 1.00 97.19 97 ALA A O 1
ATOM 766 N N . THR A 1 98 ? -28.673 -1.907 22.883 1.00 96.75 98 THR A N 1
ATOM 767 C CA . THR A 1 98 ? -29.870 -2.689 22.536 1.00 96.75 98 THR A CA 1
ATOM 768 C C . THR A 1 98 ? -30.196 -3.739 23.600 1.00 96.75 98 THR A C 1
ATOM 770 O O . THR A 1 98 ? -31.359 -3.888 23.965 1.00 96.75 98 THR A O 1
ATOM 773 N N . GLU A 1 99 ? -29.189 -4.434 24.135 1.00 96.31 99 GLU A N 1
ATOM 774 C CA . GLU A 1 99 ? -29.373 -5.415 25.214 1.00 96.31 99 GLU A CA 1
ATOM 775 C C . GLU A 1 99 ? -29.914 -4.754 26.494 1.00 96.31 99 GLU A C 1
ATOM 777 O O . GLU A 1 99 ? -30.883 -5.240 27.076 1.00 96.31 99 GLU A O 1
ATOM 782 N N . ILE A 1 100 ? -29.351 -3.608 26.897 1.00 96.62 100 ILE A N 1
ATOM 783 C CA . ILE A 1 100 ? -29.828 -2.827 28.050 1.00 96.62 100 ILE A CA 1
ATOM 784 C C . ILE A 1 100 ? -31.273 -2.369 27.837 1.00 96.62 100 ILE A C 1
ATOM 786 O O . ILE A 1 100 ? -32.088 -2.479 28.750 1.00 96.62 100 ILE A O 1
ATOM 790 N N . TYR A 1 101 ? -31.602 -1.870 26.643 1.00 95.75 101 TYR A N 1
ATOM 791 C CA . TYR A 1 101 ? -32.960 -1.438 26.319 1.00 95.75 101 TYR A CA 1
ATOM 792 C C . TYR A 1 101 ? -33.971 -2.583 26.461 1.00 95.75 101 TYR A C 1
ATOM 794 O O . TYR A 1 101 ? -34.977 -2.425 27.147 1.00 95.75 101 TYR A O 1
ATOM 802 N N . ALA A 1 102 ? -33.664 -3.753 25.893 1.00 94.62 102 ALA A N 1
ATOM 803 C CA . ALA A 1 102 ? -34.528 -4.928 25.978 1.00 94.62 102 ALA A CA 1
ATOM 804 C C . ALA A 1 102 ? -34.730 -5.395 27.430 1.00 94.62 102 ALA A C 1
ATOM 806 O O . ALA A 1 102 ? -35.842 -5.744 27.821 1.00 94.62 102 ALA A O 1
ATOM 807 N N . ILE A 1 103 ? -33.670 -5.376 28.247 1.00 95.81 103 ILE A N 1
ATOM 808 C CA . ILE A 1 103 ? -33.771 -5.685 29.680 1.00 95.81 103 ILE A CA 1
ATOM 809 C C . ILE A 1 103 ? -34.685 -4.680 30.380 1.00 95.81 103 ILE A C 1
ATOM 811 O O . ILE A 1 103 ? -35.571 -5.095 31.122 1.00 95.81 103 ILE A O 1
ATOM 815 N N . ASN A 1 104 ? -34.505 -3.384 30.119 1.00 93.88 104 ASN A N 1
ATOM 816 C CA . ASN A 1 104 ? -35.307 -2.338 30.745 1.00 93.88 104 ASN A CA 1
ATOM 817 C C . ASN A 1 104 ? -36.797 -2.468 30.399 1.00 93.88 104 ASN A C 1
ATOM 819 O O . ASN A 1 104 ? -37.623 -2.335 31.303 1.00 93.88 104 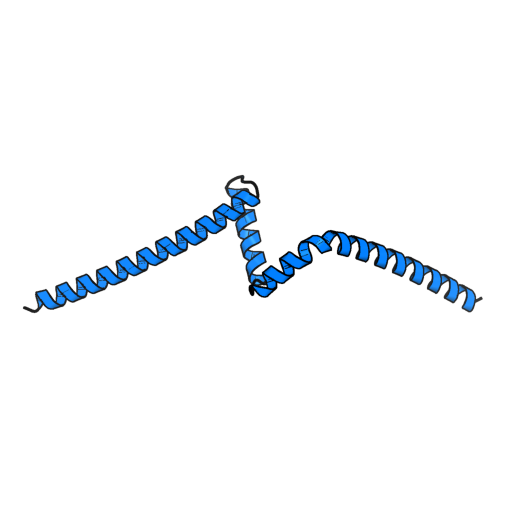ASN A O 1
ATOM 823 N N . GLU A 1 105 ? -37.146 -2.775 29.144 1.00 92.12 105 GLU A N 1
ATOM 824 C CA . GLU A 1 105 ? -38.534 -3.061 28.745 1.00 92.12 105 GLU A CA 1
ATOM 825 C C . GLU A 1 105 ? -39.096 -4.265 29.513 1.00 92.12 105 GLU A C 1
ATOM 827 O O . GLU A 1 105 ? -40.114 -4.140 30.190 1.00 92.12 105 GLU A O 1
ATOM 832 N N . MET A 1 106 ? -38.378 -5.394 29.524 1.00 90.81 106 MET A N 1
ATOM 833 C CA . MET A 1 106 ? -38.796 -6.605 30.245 1.00 90.81 106 MET A CA 1
ATOM 834 C C . MET A 1 106 ? -38.967 -6.393 31.758 1.00 90.81 106 MET A C 1
ATOM 836 O O . MET A 1 106 ? -39.775 -7.070 32.394 1.00 90.81 106 MET A O 1
ATOM 840 N N . THR A 1 107 ? -38.191 -5.489 32.361 1.00 87.06 107 THR A N 1
ATOM 841 C CA . THR A 1 107 ? -38.306 -5.158 33.791 1.00 87.06 107 THR A CA 1
ATOM 842 C C . THR A 1 107 ? -39.364 -4.102 34.098 1.00 87.06 107 THR A C 1
ATOM 844 O O . THR A 1 107 ? -39.793 -4.027 35.243 1.00 87.06 107 THR A O 1
ATOM 847 N N . SER A 1 108 ? -39.777 -3.302 33.110 1.00 76.62 108 SER A N 1
ATOM 848 C CA . SER A 1 108 ? -40.797 -2.252 33.270 1.00 76.62 108 SER A CA 1
ATOM 849 C C . SER A 1 108 ? -42.224 -2.767 33.037 1.00 76.62 108 SER A C 1
ATOM 851 O O . SER A 1 108 ? -43.180 -2.099 33.415 1.00 76.62 108 SER A O 1
ATOM 853 N N . GLU A 1 109 ? -42.376 -3.951 32.436 1.00 59.12 109 GLU A N 1
ATOM 854 C CA . GLU A 1 109 ? -43.659 -4.651 32.248 1.00 59.12 109 GLU A CA 1
ATOM 855 C C . GLU A 1 109 ? -44.056 -5.560 33.440 1.00 59.12 109 GLU A C 1
ATOM 857 O O . GLU A 1 109 ? -44.998 -6.348 33.332 1.00 59.12 109 GLU A O 1
ATOM 862 N N . LYS A 1 110 ? -43.362 -5.463 34.584 1.00 51.00 110 LYS A N 1
ATOM 863 C CA . LYS A 1 110 ? -43.715 -6.126 35.854 1.00 51.00 110 LYS A CA 1
ATOM 864 C C . LYS A 1 110 ? -44.189 -5.121 36.892 1.00 51.00 110 LYS A C 1
ATOM 866 O O . LYS A 1 110 ? -45.110 -5.493 37.652 1.00 51.00 110 LYS A O 1
#